Protein AF-F6IDK6-F1 (afdb_monomer_lite)

Sequence (124 aa):
MIGQKLRAGDNHESRLHAVLHEELDLDKAQEAQIDRLESEFAERRKLLDGRLRQANAQLAQAIEREHTYGPAVERAVDQSHMAMGELQKATLRHVFSMRAVLRPDQARRFDSAVAHALTTPPEE

Structure (mmCIF, N/CA/C/O backbone):
data_AF-F6IDK6-F1
#
_entry.id   AF-F6IDK6-F1
#
loop_
_atom_site.group_PDB
_atom_site.id
_atom_site.type_symbol
_atom_site.label_atom_id
_atom_site.label_alt_id
_atom_site.label_comp_id
_atom_site.label_asym_id
_atom_site.label_entity_id
_atom_site.label_seq_id
_atom_site.pdbx_PDB_ins_code
_atom_site.Cartn_x
_atom_site.Cartn_y
_atom_site.Cartn_z
_atom_site.occupancy
_atom_site.B_iso_or_equiv
_atom_site.auth_seq_id
_atom_site.auth_comp_id
_atom_site.auth_asym_id
_atom_site.auth_atom_id
_atom_site.pdbx_PDB_model_num
ATOM 1 N N . MET A 1 1 ? -16.286 9.977 8.039 1.00 37.28 1 MET A N 1
ATOM 2 C CA . MET A 1 1 ? -16.172 8.602 7.501 1.00 37.28 1 MET A CA 1
ATOM 3 C C . MET A 1 1 ? -14.705 8.272 7.238 1.00 37.28 1 MET A C 1
ATOM 5 O O . MET A 1 1 ? -14.178 8.628 6.195 1.00 37.28 1 MET A O 1
ATOM 9 N N . ILE A 1 2 ? -14.016 7.655 8.203 1.00 39.72 2 ILE A N 1
ATOM 10 C CA . ILE A 1 2 ? -12.566 7.369 8.113 1.00 39.72 2 ILE A CA 1
ATOM 11 C C . ILE A 1 2 ? -12.285 6.180 7.172 1.00 39.72 2 ILE A C 1
ATOM 13 O O . ILE A 1 2 ? -11.281 6.174 6.469 1.00 39.72 2 ILE A O 1
ATOM 17 N N . GLY A 1 3 ? -13.235 5.245 7.036 1.00 37.03 3 GLY A N 1
ATOM 18 C CA . GLY A 1 3 ? -13.131 4.114 6.105 1.00 37.03 3 GLY A CA 1
ATOM 19 C C . GLY A 1 3 ? -13.160 4.482 4.614 1.00 37.03 3 GLY A C 1
ATOM 20 O O . GLY A 1 3 ? -12.749 3.675 3.790 1.00 37.03 3 GLY A O 1
ATOM 21 N N . GLN A 1 4 ? -13.601 5.693 4.248 1.00 42.91 4 GLN A N 1
ATOM 22 C CA . GLN A 1 4 ? -13.670 6.121 2.843 1.00 42.91 4 GLN A CA 1
ATOM 23 C C . GLN A 1 4 ? -12.317 6.625 2.317 1.00 42.91 4 GLN A C 1
ATOM 25 O O . GLN A 1 4 ? -12.012 6.434 1.146 1.00 42.91 4 GLN A O 1
ATOM 30 N N . LYS A 1 5 ? -11.461 7.189 3.182 1.00 42.25 5 LYS A N 1
ATOM 31 C CA . LYS A 1 5 ? -10.132 7.682 2.777 1.00 42.25 5 LYS A CA 1
ATOM 32 C C . LYS A 1 5 ? -9.108 6.566 2.538 1.00 42.25 5 LYS A C 1
ATOM 34 O O . LYS A 1 5 ? -8.150 6.786 1.812 1.00 42.25 5 LYS A O 1
ATOM 39 N N . LEU A 1 6 ? -9.336 5.364 3.073 1.00 40.44 6 LEU A N 1
ATOM 40 C CA . LEU A 1 6 ? -8.520 4.178 2.778 1.00 40.44 6 LEU A CA 1
ATOM 41 C C . LEU A 1 6 ? -8.756 3.627 1.364 1.00 40.44 6 LEU A C 1
ATOM 43 O O . LEU A 1 6 ? -7.822 3.126 0.752 1.00 40.44 6 LEU A O 1
ATOM 47 N N . ARG A 1 7 ? -9.963 3.804 0.810 1.00 47.78 7 ARG A N 1
ATOM 48 C CA . ARG A 1 7 ? -10.292 3.421 -0.575 1.00 47.78 7 ARG A CA 1
ATOM 49 C C . ARG A 1 7 ? -9.684 4.337 -1.630 1.00 47.78 7 ARG A C 1
ATOM 51 O O . ARG A 1 7 ? -9.550 3.938 -2.778 1.00 47.78 7 ARG A O 1
ATOM 58 N N . ALA A 1 8 ? -9.277 5.548 -1.250 1.00 47.59 8 ALA A N 1
ATOM 59 C CA . ALA A 1 8 ? -8.530 6.412 -2.156 1.00 47.59 8 ALA A CA 1
ATOM 60 C C . ALA A 1 8 ? -7.191 5.769 -2.568 1.00 47.59 8 ALA A C 1
ATOM 62 O O . ALA A 1 8 ? -6.710 6.044 -3.661 1.00 47.59 8 ALA A O 1
ATOM 63 N N . GLY A 1 9 ? -6.614 4.883 -1.741 1.00 50.22 9 GLY A N 1
ATOM 64 C CA . GLY A 1 9 ? -5.425 4.103 -2.097 1.00 50.22 9 GLY A CA 1
ATOM 65 C C . GLY A 1 9 ? -5.672 3.101 -3.228 1.00 50.22 9 GLY A C 1
ATOM 66 O O . GLY A 1 9 ? -4.827 2.984 -4.111 1.00 50.22 9 GLY A O 1
ATOM 67 N N . ASP A 1 10 ? -6.849 2.467 -3.256 1.00 57.97 10 ASP A N 1
ATOM 68 C CA . ASP A 1 10 ? -7.207 1.453 -4.260 1.00 57.97 10 ASP A CA 1
ATOM 69 C C . ASP A 1 10 ? -7.257 2.048 -5.678 1.00 57.97 10 ASP A C 1
ATOM 71 O O . ASP A 1 10 ? -6.772 1.441 -6.631 1.00 57.97 10 ASP A O 1
ATOM 75 N N . ASN A 1 11 ? -7.780 3.272 -5.825 1.00 58.12 11 ASN A N 1
ATOM 76 C CA . ASN A 1 11 ? -7.860 3.943 -7.129 1.00 58.12 11 ASN A CA 1
ATOM 77 C C . ASN A 1 11 ? -6.475 4.322 -7.677 1.00 58.12 11 ASN A C 1
ATOM 79 O O . ASN A 1 11 ? -6.211 4.174 -8.870 1.00 58.12 11 ASN A O 1
ATOM 83 N N . HIS A 1 12 ? -5.571 4.784 -6.810 1.00 61.56 12 HIS A N 1
ATOM 84 C CA . HIS A 1 12 ? -4.206 5.127 -7.213 1.00 61.56 12 HIS A CA 1
ATOM 85 C C . HIS A 1 12 ? -3.375 3.879 -7.524 1.00 61.56 12 HIS A C 1
ATOM 87 O O . HIS A 1 12 ? -2.597 3.889 -8.477 1.00 61.56 12 HIS A O 1
ATOM 93 N N . GLU A 1 13 ? -3.574 2.797 -6.769 1.00 63.50 13 GLU A N 1
ATOM 94 C CA . GLU A 1 13 ? -2.958 1.497 -7.039 1.00 63.50 13 GLU A CA 1
ATOM 95 C C . GLU A 1 13 ? -3.429 0.932 -8.386 1.00 63.50 13 GLU A C 1
ATOM 97 O O . GLU A 1 13 ? -2.600 0.557 -9.211 1.00 63.50 13 GLU A O 1
ATOM 102 N N . SER A 1 14 ? -4.738 0.971 -8.661 1.00 67.00 14 SER A N 1
ATOM 103 C CA . SER A 1 14 ? -5.305 0.519 -9.937 1.00 67.00 14 SER A CA 1
ATOM 104 C C . SER A 1 14 ? -4.771 1.316 -11.129 1.00 67.00 14 SER A C 1
ATOM 106 O O . SER A 1 14 ? -4.505 0.738 -12.180 1.00 67.00 14 SER A O 1
ATOM 108 N N . ARG A 1 15 ? -4.579 2.634 -10.980 1.00 68.44 15 ARG A N 1
ATOM 109 C CA . ARG A 1 15 ? -3.986 3.472 -12.033 1.00 68.44 15 ARG A CA 1
ATOM 110 C C . ARG A 1 15 ? -2.508 3.152 -12.254 1.00 68.44 15 ARG A C 1
ATOM 112 O O . ARG A 1 15 ? -2.056 3.126 -13.394 1.00 68.44 15 ARG A O 1
ATOM 119 N N . LEU A 1 16 ? -1.754 2.908 -11.183 1.00 71.12 16 LEU A N 1
ATOM 120 C CA . LEU A 1 16 ? -0.345 2.537 -11.293 1.00 71.12 16 LEU A CA 1
ATOM 121 C C . LEU A 1 16 ? -0.166 1.157 -11.943 1.00 71.12 16 LEU A C 1
ATOM 123 O O . LEU A 1 16 ? 0.736 0.985 -12.760 1.00 71.12 16 LEU A O 1
ATOM 127 N N . HIS A 1 17 ? -1.052 0.210 -11.623 1.00 75.19 17 HIS A N 1
ATOM 128 C CA . HIS A 1 17 ? -1.119 -1.092 -12.287 1.00 75.19 17 HIS A CA 1
ATOM 129 C C . HIS A 1 17 ? -1.436 -0.964 -13.780 1.00 75.19 17 HIS A C 1
ATOM 131 O O . HIS A 1 17 ? -0.777 -1.612 -14.587 1.00 75.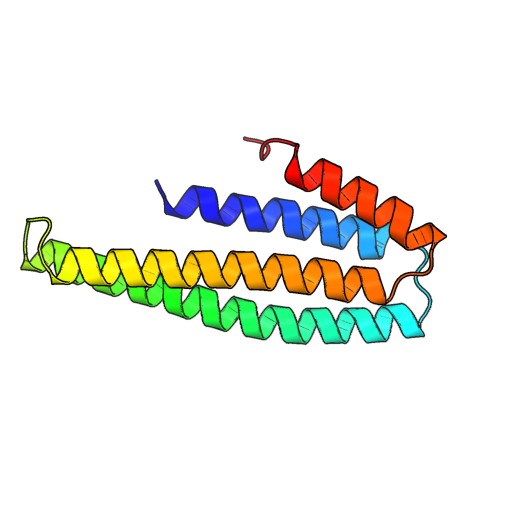19 17 HIS A O 1
ATOM 137 N N . ALA A 1 18 ? -2.386 -0.103 -14.163 1.00 74.69 18 ALA A N 1
ATOM 138 C CA . ALA A 1 18 ? -2.695 0.136 -15.574 1.00 74.69 18 ALA A CA 1
ATOM 139 C C . ALA A 1 18 ? -1.472 0.670 -16.336 1.00 74.69 18 ALA A C 1
ATOM 141 O O . ALA A 1 18 ? -1.108 0.129 -17.374 1.00 74.69 18 ALA A O 1
ATOM 142 N N . VAL A 1 19 ? -0.755 1.654 -15.778 1.00 75.81 19 VAL A N 1
ATOM 143 C CA . VAL A 1 19 ? 0.481 2.162 -16.401 1.00 75.81 19 VAL A CA 1
ATOM 144 C C . VAL A 1 19 ? 1.524 1.051 -16.562 1.00 75.81 19 VAL A C 1
ATOM 146 O O . VAL A 1 19 ? 2.158 0.960 -17.610 1.00 75.81 19 VAL A O 1
ATOM 149 N N . LEU A 1 20 ? 1.707 0.195 -15.551 1.00 75.81 20 LEU A N 1
ATOM 150 C CA . LEU A 1 20 ? 2.671 -0.909 -15.608 1.00 75.81 20 LEU A CA 1
ATOM 151 C C . LEU A 1 20 ? 2.368 -1.922 -16.714 1.00 75.81 20 LEU A C 1
ATOM 153 O O . LEU A 1 20 ? 3.297 -2.325 -17.405 1.00 75.81 20 LEU A O 1
ATOM 157 N N . HIS A 1 21 ? 1.110 -2.336 -16.860 1.00 76.75 21 HIS A N 1
ATOM 158 C CA . HIS A 1 21 ? 0.732 -3.427 -17.768 1.00 76.75 21 HIS A CA 1
ATOM 159 C C . HIS A 1 21 ? 0.318 -2.962 -19.165 1.00 76.75 21 HIS A C 1
ATOM 161 O O . HIS A 1 21 ? 0.454 -3.720 -20.121 1.00 76.75 21 HIS A O 1
ATOM 167 N N . GLU A 1 22 ? -0.185 -1.735 -19.304 1.00 77.75 22 GLU A N 1
ATOM 168 C CA . GLU A 1 22 ? -0.746 -1.236 -20.567 1.00 77.75 22 GLU A CA 1
ATOM 169 C C . GLU A 1 22 ? 0.175 -0.232 -21.274 1.00 77.75 22 GLU A C 1
ATOM 171 O O . GLU A 1 22 ? 0.179 -0.160 -22.504 1.00 77.75 22 GLU A O 1
ATOM 176 N N . GLU A 1 23 ? 0.971 0.543 -20.527 1.00 80.12 23 GLU A N 1
ATOM 177 C CA . GLU A 1 23 ? 1.790 1.628 -21.094 1.00 80.12 23 GLU A CA 1
ATOM 178 C C . GLU A 1 23 ? 3.290 1.304 -21.169 1.00 80.12 23 GLU A C 1
ATOM 180 O O . GLU A 1 23 ? 4.049 1.984 -21.881 1.00 80.12 23 GLU A O 1
ATOM 185 N N . LEU A 1 24 ? 3.742 0.280 -20.439 1.00 85.88 24 LEU A N 1
ATOM 186 C CA . LEU A 1 24 ? 5.117 -0.204 -20.495 1.00 85.88 24 LEU A CA 1
ATOM 187 C C . LEU A 1 24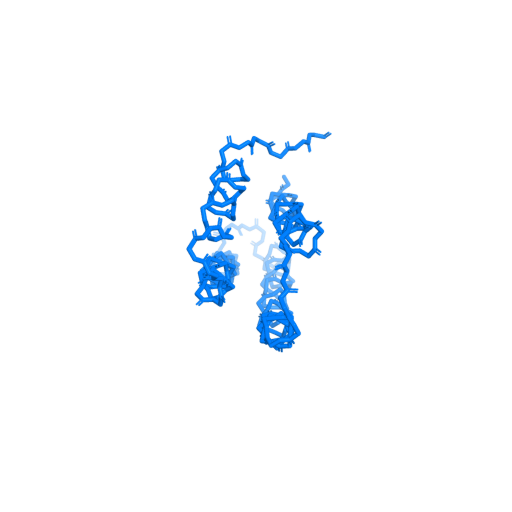 ? 5.196 -1.467 -21.353 1.00 85.88 24 LEU A C 1
ATOM 189 O O . LEU A 1 24 ? 4.524 -2.457 -21.102 1.00 85.88 24 LEU A O 1
ATOM 193 N N . ASP A 1 25 ? 6.081 -1.440 -22.347 1.00 89.00 25 ASP A N 1
ATOM 194 C CA . ASP A 1 25 ? 6.421 -2.601 -23.176 1.00 89.00 25 ASP A CA 1
ATOM 195 C C . ASP A 1 25 ? 7.316 -3.561 -22.371 1.00 89.00 25 ASP A C 1
ATOM 197 O O . ASP A 1 25 ? 8.555 -3.520 -22.451 1.00 89.00 25 ASP A O 1
ATOM 201 N N . LEU A 1 26 ? 6.684 -4.308 -21.461 1.00 93.44 26 LEU A N 1
ATOM 202 C CA . LEU A 1 26 ? 7.321 -5.301 -20.605 1.00 93.44 26 LEU A CA 1
ATOM 203 C C . LEU A 1 26 ? 7.661 -6.550 -21.420 1.00 93.44 26 LEU A C 1
ATOM 205 O O . LEU A 1 26 ? 6.852 -7.054 -22.194 1.00 93.44 26 LEU A O 1
ATOM 209 N N . ASP A 1 27 ? 8.867 -7.079 -21.227 1.00 95.12 27 ASP A N 1
ATOM 210 C CA . ASP A 1 27 ? 9.199 -8.390 -21.782 1.00 95.12 27 ASP A CA 1
ATOM 211 C C . ASP A 1 27 ? 8.653 -9.527 -20.898 1.00 95.12 27 ASP A C 1
ATOM 213 O O . ASP A 1 27 ? 8.259 -9.330 -19.747 1.00 95.12 27 ASP A O 1
ATOM 217 N N . LYS A 1 28 ? 8.670 -10.760 -21.418 1.00 95.56 28 LYS A N 1
ATOM 218 C CA . LYS A 1 28 ? 8.136 -11.935 -20.706 1.00 95.56 28 LYS A CA 1
ATOM 219 C C . LYS A 1 28 ? 8.831 -12.245 -19.385 1.00 95.56 28 LYS A C 1
ATOM 221 O O . LYS A 1 28 ? 8.214 -12.847 -18.509 1.00 95.56 28 LYS A O 1
ATOM 226 N N . ALA A 1 29 ? 10.095 -11.863 -19.225 1.00 96.31 29 ALA A N 1
ATOM 227 C CA . ALA A 1 29 ? 10.787 -12.044 -17.958 1.00 96.31 29 ALA A CA 1
ATOM 228 C C . ALA A 1 29 ? 10.341 -10.991 -16.935 1.00 96.31 29 ALA A C 1
ATOM 230 O O . ALA A 1 29 ? 10.167 -11.328 -15.764 1.00 96.31 29 ALA A O 1
ATOM 231 N N . GLN A 1 30 ? 10.123 -9.749 -17.373 1.00 96.38 30 GLN A N 1
ATOM 232 C CA . GLN A 1 30 ? 9.588 -8.676 -16.537 1.00 96.38 30 GLN A CA 1
ATOM 233 C C . GLN A 1 30 ? 8.151 -8.962 -16.096 1.00 96.38 30 GLN A C 1
ATOM 235 O O . GLN A 1 30 ? 7.885 -8.884 -14.899 1.00 96.38 30 GLN A O 1
ATOM 240 N N . GLU A 1 31 ? 7.267 -9.363 -17.019 1.00 94.12 31 GLU A N 1
ATOM 241 C CA . GLU A 1 31 ? 5.885 -9.776 -16.713 1.00 94.12 31 GLU A CA 1
ATOM 242 C C . GLU A 1 31 ? 5.871 -10.845 -15.608 1.00 94.12 31 GLU A C 1
ATOM 244 O O . GLU A 1 31 ? 5.304 -10.639 -14.540 1.00 94.12 31 GLU A O 1
ATOM 249 N N . ALA A 1 32 ? 6.613 -11.942 -15.794 1.00 95.69 32 ALA A N 1
ATOM 250 C CA . ALA A 1 32 ? 6.638 -13.040 -14.827 1.00 95.69 32 ALA A CA 1
ATOM 251 C C . ALA A 1 32 ? 7.205 -12.644 -13.447 1.00 95.69 32 ALA A C 1
ATOM 253 O O . ALA A 1 32 ? 6.850 -13.243 -12.427 1.00 95.69 32 ALA A O 1
ATOM 254 N N . GLN A 1 33 ? 8.125 -11.674 -13.394 1.00 96.75 33 GLN A N 1
ATOM 255 C CA . GLN A 1 33 ? 8.628 -11.139 -12.127 1.00 96.75 33 GLN A CA 1
ATOM 256 C C . GLN A 1 33 ? 7.591 -10.244 -11.449 1.00 96.75 33 GLN A C 1
ATOM 258 O O . GLN A 1 33 ? 7.394 -10.370 -10.240 1.00 96.75 33 GLN A O 1
ATOM 263 N N . ILE A 1 34 ? 6.923 -9.378 -12.212 1.00 93.62 34 ILE A N 1
ATOM 264 C CA . ILE A 1 34 ? 5.877 -8.486 -11.709 1.00 93.62 34 ILE A CA 1
ATOM 265 C C . ILE A 1 34 ? 4.691 -9.303 -11.187 1.00 93.62 34 ILE A C 1
ATOM 267 O O . ILE A 1 34 ? 4.313 -9.104 -10.038 1.00 93.62 34 ILE A O 1
ATOM 271 N N . ASP A 1 35 ? 4.211 -10.312 -11.915 1.00 93.19 35 ASP A N 1
ATOM 272 C CA . ASP A 1 35 ? 3.104 -11.183 -11.481 1.00 93.19 35 ASP A CA 1
ATOM 273 C C . ASP A 1 35 ? 3.372 -11.856 -10.122 1.00 93.19 35 ASP A C 1
ATOM 275 O O . ASP A 1 35 ? 2.484 -12.012 -9.273 1.00 93.19 35 ASP A O 1
ATOM 279 N N . ARG A 1 36 ? 4.630 -12.251 -9.882 1.00 96.31 36 ARG A N 1
ATOM 280 C CA . ARG A 1 36 ? 5.045 -12.805 -8.587 1.00 96.31 36 ARG A CA 1
ATOM 281 C C . ARG A 1 36 ? 4.982 -11.745 -7.490 1.00 96.31 36 ARG A C 1
ATOM 283 O O . ARG A 1 36 ? 4.435 -12.019 -6.424 1.00 96.31 36 ARG A O 1
ATOM 290 N N . LEU A 1 37 ? 5.518 -10.552 -7.750 1.00 94.94 37 LEU A N 1
ATOM 291 C CA . LEU A 1 37 ? 5.478 -9.433 -6.805 1.00 94.94 37 LEU A CA 1
ATOM 292 C C . LEU A 1 37 ? 4.037 -9.026 -6.469 1.00 94.94 37 LEU A C 1
ATOM 294 O O . LEU A 1 37 ? 3.745 -8.720 -5.313 1.00 94.94 37 LEU A O 1
ATOM 298 N N . GLU A 1 38 ? 3.140 -9.041 -7.453 1.00 90.88 38 GLU A N 1
ATOM 299 C CA . GLU A 1 38 ? 1.715 -8.761 -7.266 1.00 90.88 38 GLU A CA 1
ATOM 300 C C . GLU A 1 38 ? 1.036 -9.817 -6.398 1.00 90.88 38 GLU A C 1
ATOM 302 O O . GLU A 1 38 ? 0.299 -9.475 -5.473 1.00 90.88 38 GLU A O 1
ATOM 307 N N . SER A 1 39 ? 1.323 -11.098 -6.638 1.00 93.94 39 SER A N 1
ATOM 308 C CA . SER A 1 39 ? 0.781 -12.199 -5.835 1.00 93.94 39 SER A CA 1
ATOM 309 C C . SER A 1 39 ? 1.206 -12.083 -4.366 1.00 93.94 39 SER A C 1
ATOM 311 O O . SER A 1 39 ? 0.370 -12.145 -3.461 1.00 93.94 39 SER A O 1
ATOM 313 N N . GLU A 1 40 ? 2.494 -11.830 -4.118 1.00 94.75 40 GLU A N 1
ATOM 314 C CA . GLU A 1 40 ? 3.037 -11.619 -2.770 1.00 94.75 40 GLU A CA 1
ATOM 315 C C . GLU A 1 40 ? 2.425 -10.381 -2.091 1.00 94.75 40 GLU A C 1
ATOM 317 O O . GLU A 1 40 ? 2.069 -10.405 -0.904 1.00 94.75 40 GLU A O 1
ATOM 322 N N . PHE A 1 41 ? 2.261 -9.286 -2.838 1.00 92.94 41 PHE A N 1
ATOM 323 C CA . PHE A 1 41 ? 1.639 -8.074 -2.319 1.00 92.94 41 PHE A CA 1
ATOM 324 C C . PHE A 1 41 ? 0.155 -8.278 -2.003 1.00 92.94 41 PHE A C 1
ATOM 326 O O . PHE A 1 41 ? -0.302 -7.846 -0.942 1.00 92.94 41 PHE A O 1
ATOM 333 N N . ALA A 1 42 ? -0.588 -8.991 -2.851 1.00 90.69 42 ALA A N 1
ATOM 334 C CA . ALA A 1 42 ? -2.000 -9.288 -2.645 1.00 90.69 42 ALA A CA 1
ATOM 335 C C . ALA A 1 42 ? -2.235 -10.082 -1.350 1.00 90.69 42 ALA A C 1
ATOM 337 O O . ALA A 1 42 ? -3.147 -9.761 -0.579 1.00 90.69 42 ALA A O 1
ATOM 338 N N . GLU A 1 43 ? -1.385 -11.070 -1.057 1.00 95.00 43 GLU A N 1
ATOM 339 C CA . GLU A 1 43 ? -1.423 -11.806 0.210 1.00 95.00 43 GLU A CA 1
ATOM 340 C C . GLU A 1 43 ? -1.145 -10.891 1.408 1.00 95.00 43 GLU A C 1
ATOM 342 O O . GLU A 1 43 ? -1.878 -10.909 2.407 1.00 95.00 43 GLU A O 1
ATOM 347 N N . ARG A 1 44 ? -0.115 -10.040 1.305 1.00 94.12 44 ARG A N 1
ATOM 348 C CA . ARG A 1 44 ? 0.238 -9.102 2.375 1.00 94.12 44 ARG A CA 1
ATOM 349 C C . ARG A 1 44 ? -0.868 -8.079 2.627 1.00 94.12 44 ARG A C 1
ATOM 351 O O . ARG A 1 44 ? -1.190 -7.825 3.791 1.00 94.12 44 ARG A O 1
ATOM 358 N N . ARG A 1 45 ? -1.461 -7.523 1.570 1.00 90.50 45 ARG A N 1
ATOM 359 C CA . ARG A 1 45 ? -2.594 -6.594 1.642 1.00 90.50 45 ARG A CA 1
ATOM 360 C C . ARG A 1 45 ? -3.786 -7.257 2.318 1.00 90.50 45 ARG A C 1
ATOM 362 O O . ARG A 1 45 ? -4.284 -6.734 3.310 1.00 90.50 45 ARG A O 1
ATOM 369 N N . LYS A 1 46 ? -4.162 -8.465 1.883 1.00 92.25 46 LYS A N 1
ATOM 370 C CA . LYS A 1 46 ? -5.269 -9.234 2.476 1.00 92.25 46 LYS A CA 1
ATOM 371 C C . LYS A 1 46 ? -5.096 -9.435 3.984 1.00 92.25 46 LYS A C 1
ATOM 373 O O . LYS A 1 46 ? -6.062 -9.302 4.737 1.00 92.25 46 LYS A O 1
ATOM 378 N N . LEU A 1 47 ? -3.877 -9.734 4.437 1.00 95.38 47 LEU A N 1
ATOM 379 C CA . LEU A 1 47 ? -3.571 -9.869 5.862 1.00 95.38 47 LEU A CA 1
ATOM 380 C C . LEU A 1 47 ? -3.768 -8.549 6.626 1.00 95.38 47 LEU A C 1
ATOM 382 O O . LEU A 1 47 ? -4.359 -8.548 7.707 1.00 95.38 47 LEU A O 1
ATOM 386 N N . LEU A 1 48 ? -3.260 -7.437 6.093 1.00 92.44 48 LEU A N 1
ATOM 387 C CA . LEU A 1 48 ? -3.336 -6.121 6.736 1.00 92.44 48 LEU A CA 1
ATOM 388 C C . LEU A 1 48 ? -4.770 -5.577 6.758 1.00 92.44 48 LEU A C 1
ATOM 390 O O . LEU A 1 48 ? -5.220 -5.103 7.801 1.00 92.44 48 LEU A O 1
ATOM 394 N N . ASP A 1 49 ? -5.523 -5.760 5.677 1.00 90.75 49 ASP A N 1
ATOM 395 C CA . ASP A 1 49 ? -6.951 -5.441 5.623 1.00 90.75 49 ASP A CA 1
ATOM 396 C C . ASP A 1 49 ? -7.752 -6.259 6.634 1.00 90.75 49 ASP A C 1
ATOM 398 O O . ASP A 1 49 ? -8.668 -5.743 7.277 1.00 90.75 49 ASP A O 1
ATOM 402 N N . GLY A 1 50 ? -7.403 -7.537 6.811 1.00 94.44 50 GLY A N 1
ATOM 403 C CA . GLY A 1 50 ? -7.992 -8.385 7.844 1.00 94.44 50 GLY A CA 1
ATOM 404 C C . GLY A 1 50 ? -7.791 -7.805 9.246 1.00 94.44 50 GLY A C 1
ATOM 405 O O . GLY A 1 50 ? -8.745 -7.727 10.021 1.00 94.44 50 GLY A O 1
ATOM 406 N N . ARG A 1 51 ? -6.578 -7.323 9.551 1.00 94.62 51 ARG A N 1
ATOM 407 C CA . ARG A 1 51 ? -6.266 -6.664 10.834 1.00 94.62 51 ARG A CA 1
ATOM 408 C C . ARG A 1 51 ? -7.050 -5.372 11.019 1.00 94.62 51 ARG A C 1
ATOM 410 O O . ARG A 1 51 ? -7.575 -5.139 12.102 1.00 94.62 51 ARG A O 1
ATOM 417 N N . LEU A 1 52 ? -7.179 -4.566 9.969 1.00 91.38 52 LEU A N 1
ATOM 418 C CA . LEU A 1 52 ? -7.969 -3.339 10.011 1.00 91.38 52 LEU A CA 1
ATOM 419 C C . LEU A 1 52 ? -9.453 -3.631 10.285 1.00 91.38 52 LEU A C 1
ATOM 421 O O . LEU A 1 52 ? -10.065 -3.004 11.149 1.00 91.38 52 LEU A O 1
ATOM 425 N N . ARG A 1 53 ? -10.0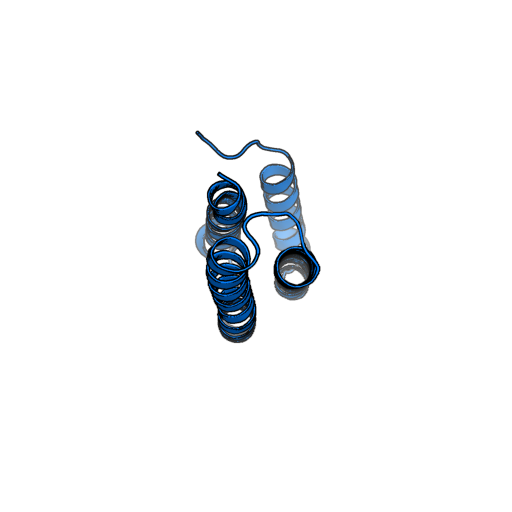34 -4.625 9.600 1.00 93.50 53 ARG A N 1
ATOM 426 C CA . ARG A 1 53 ? -11.421 -5.063 9.844 1.00 93.50 53 ARG A CA 1
ATOM 427 C C . ARG A 1 53 ? -11.607 -5.569 11.272 1.00 93.50 53 ARG A C 1
ATOM 429 O O . ARG A 1 53 ? -12.600 -5.230 11.910 1.00 93.50 53 ARG A O 1
ATOM 436 N N . GLN A 1 54 ? -10.649 -6.341 11.781 1.00 96.38 54 GLN A N 1
ATOM 437 C CA . GLN A 1 54 ? -10.668 -6.829 13.156 1.00 96.38 54 GLN A CA 1
ATOM 438 C C . GLN A 1 54 ? -10.600 -5.679 14.171 1.00 96.38 54 GLN A C 1
ATOM 440 O O . GLN A 1 54 ? -11.394 -5.662 15.110 1.00 96.38 54 GLN A O 1
ATOM 445 N N . ALA A 1 55 ? -9.708 -4.705 13.972 1.00 94.25 55 ALA A N 1
ATOM 446 C CA . ALA A 1 55 ? -9.599 -3.527 14.830 1.00 94.25 55 ALA A CA 1
ATOM 447 C C . ALA A 1 55 ? -10.904 -2.712 14.839 1.00 94.25 55 ALA A C 1
ATOM 449 O O . ALA A 1 55 ? -11.378 -2.317 15.901 1.00 94.25 55 ALA A O 1
ATOM 450 N N . ASN A 1 56 ? -11.553 -2.548 13.682 1.00 92.44 56 ASN A N 1
ATOM 451 C CA . ASN A 1 56 ? -12.853 -1.877 13.591 1.00 92.44 56 ASN A CA 1
ATOM 452 C C . ASN A 1 56 ? -13.965 -2.642 14.329 1.00 92.44 56 ASN A C 1
ATOM 454 O O . ASN A 1 56 ? -14.794 -2.026 14.997 1.00 92.44 56 ASN A O 1
ATOM 458 N N . ALA A 1 57 ? -13.974 -3.977 14.257 1.00 96.19 57 ALA A N 1
ATOM 459 C CA . ALA A 1 57 ? -14.920 -4.795 15.017 1.00 96.19 57 ALA A CA 1
ATOM 460 C C . ALA A 1 57 ? -14.696 -4.670 16.536 1.00 96.19 57 ALA A C 1
ATOM 462 O O . ALA A 1 57 ? -15.655 -4.556 17.297 1.00 96.19 57 ALA A O 1
ATOM 463 N N . GLN A 1 58 ? -13.437 -4.637 16.983 1.00 96.25 58 GLN A N 1
ATOM 464 C CA . GLN A 1 58 ? -13.096 -4.397 18.389 1.00 96.25 58 GLN A CA 1
ATOM 465 C C . GLN A 1 58 ? -13.500 -2.994 18.847 1.00 96.25 58 GLN A C 1
ATOM 467 O O . GLN A 1 58 ? -14.015 -2.848 19.953 1.00 96.25 58 GLN A O 1
ATOM 472 N N . LEU A 1 59 ? -13.302 -1.983 17.997 1.00 95.75 59 LEU A N 1
ATOM 473 C CA . LEU A 1 59 ? -13.706 -0.607 18.265 1.00 95.75 59 LEU A CA 1
ATOM 474 C C . LEU A 1 59 ? -15.222 -0.509 18.464 1.00 95.75 59 LEU A C 1
ATOM 476 O O . LEU A 1 59 ? -15.660 0.078 19.449 1.00 95.75 59 LEU A O 1
ATOM 480 N N . ALA A 1 60 ? -16.017 -1.134 17.591 1.00 95.88 60 ALA A N 1
ATOM 481 C CA . ALA A 1 60 ? -17.472 -1.175 17.740 1.00 95.88 60 ALA A CA 1
ATOM 482 C C . ALA A 1 60 ? -17.889 -1.781 1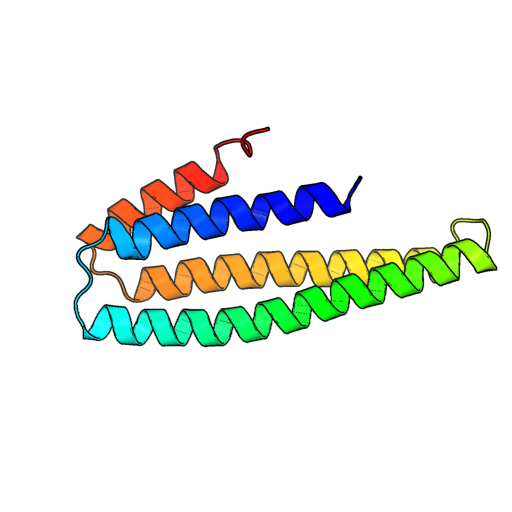9.094 1.00 95.88 60 ALA A C 1
ATOM 484 O O . ALA A 1 60 ? -18.622 -1.154 19.854 1.00 95.88 60 ALA A O 1
ATOM 485 N N . GLN A 1 61 ? -17.326 -2.940 19.455 1.00 97.25 61 GLN A N 1
ATOM 486 C CA . GLN A 1 61 ? -17.590 -3.582 20.750 1.00 97.25 61 GLN A CA 1
ATOM 487 C C . GLN A 1 61 ? -17.108 -2.754 21.951 1.00 97.25 61 GLN A C 1
ATOM 489 O O . GLN A 1 61 ? -17.631 -2.895 23.055 1.00 97.25 61 GLN A O 1
ATOM 494 N N . ALA A 1 62 ? -16.040 -1.969 21.801 1.00 96.62 62 ALA A N 1
ATOM 495 C CA . ALA A 1 62 ? -15.532 -1.106 22.863 1.00 96.62 62 ALA A CA 1
ATOM 496 C C . ALA A 1 62 ? -16.463 0.090 23.092 1.00 96.62 62 ALA A C 1
ATOM 498 O O . ALA A 1 62 ? -16.821 0.365 24.232 1.00 96.62 62 ALA A O 1
ATOM 499 N N . ILE A 1 63 ? -16.928 0.727 22.014 1.00 94.06 63 ILE A N 1
ATOM 500 C CA . ILE A 1 63 ? -17.889 1.836 22.070 1.00 94.06 63 ILE A CA 1
ATOM 501 C C . ILE A 1 63 ? -19.197 1.393 22.736 1.00 94.06 63 ILE A C 1
ATOM 503 O O . ILE A 1 63 ? -19.720 2.107 23.591 1.00 94.06 63 ILE A O 1
ATOM 507 N N . GLU A 1 64 ? -19.700 0.205 22.388 1.00 96.06 64 GLU A N 1
ATOM 508 C CA . GLU A 1 64 ? -20.912 -0.366 22.990 1.00 96.06 64 GLU A CA 1
ATOM 509 C C . GLU A 1 64 ? -20.767 -0.670 24.486 1.00 96.06 64 GLU A C 1
ATOM 511 O O . GLU A 1 64 ? -21.761 -0.645 25.201 1.00 96.06 64 GLU A O 1
ATOM 516 N N . ARG A 1 65 ? -19.556 -0.976 24.967 1.00 95.62 65 ARG A N 1
ATOM 517 C CA . ARG A 1 65 ? -19.314 -1.338 26.374 1.00 95.62 65 ARG A CA 1
ATOM 518 C C . ARG A 1 65 ? -18.956 -0.148 27.251 1.00 95.62 65 ARG A C 1
ATOM 520 O O . ARG A 1 65 ? -19.383 -0.089 28.398 1.00 95.62 65 ARG A O 1
ATOM 527 N N . GLU A 1 66 ? -18.113 0.746 26.747 1.00 95.00 66 GLU A N 1
ATOM 528 C CA . GLU A 1 66 ? -17.537 1.833 27.541 1.00 95.00 66 GLU A CA 1
ATOM 529 C C . GLU A 1 66 ? -18.387 3.106 27.470 1.00 95.00 66 GLU A C 1
ATOM 531 O O . GLU A 1 66 ? -18.370 3.889 28.416 1.00 95.00 66 GLU A O 1
ATOM 536 N N . HIS A 1 67 ? -19.121 3.333 26.369 1.00 92.12 67 HIS A N 1
ATOM 537 C CA . HIS A 1 67 ? -19.893 4.561 26.099 1.00 92.12 67 HIS A CA 1
ATOM 538 C C . HIS A 1 67 ? -19.107 5.877 26.280 1.00 92.12 67 HIS A C 1
ATOM 540 O O . HIS A 1 67 ? -19.677 6.965 26.338 1.00 92.12 67 HIS A O 1
ATOM 546 N N . THR A 1 68 ? -17.784 5.778 26.346 1.00 92.94 68 THR A N 1
ATOM 547 C CA . THR A 1 68 ? -16.822 6.862 26.486 1.00 92.94 68 THR A CA 1
ATOM 548 C C . THR A 1 68 ? -15.560 6.482 25.721 1.00 92.94 68 THR A C 1
ATOM 550 O O . THR A 1 68 ? -15.394 5.334 25.302 1.00 92.94 68 THR A O 1
ATOM 553 N N . TYR A 1 69 ? -14.655 7.437 25.541 1.00 94.19 69 TYR A N 1
ATOM 554 C CA . TYR A 1 69 ? -13.316 7.152 25.041 1.00 94.19 69 TYR A CA 1
ATOM 555 C C . TYR A 1 69 ? -12.479 6.534 26.169 1.00 94.19 69 TYR A C 1
ATOM 557 O O . TYR A 1 69 ? -11.774 7.233 26.894 1.00 94.19 69 TYR A O 1
ATOM 565 N N . GLY A 1 70 ? -12.644 5.230 26.380 1.00 96.06 70 GLY A N 1
ATOM 566 C CA . GLY A 1 70 ? -11.935 4.473 27.401 1.00 96.06 70 GLY A CA 1
ATOM 567 C C . GLY A 1 70 ? -10.762 3.657 26.846 1.00 96.06 70 GLY A C 1
ATOM 568 O O . GLY A 1 70 ? -10.458 3.697 25.648 1.00 96.06 70 GLY A O 1
ATOM 569 N N . PRO A 1 71 ? -10.089 2.881 27.715 1.00 96.81 71 PRO A N 1
ATOM 570 C CA . PRO A 1 71 ? -8.898 2.124 27.341 1.00 96.81 71 PRO A CA 1
ATOM 571 C C . PRO A 1 71 ? -9.132 1.059 26.259 1.00 96.81 71 PRO A C 1
ATOM 573 O O . PRO A 1 71 ? -8.183 0.648 25.588 1.00 96.81 71 PRO A O 1
ATOM 576 N N . ALA A 1 72 ? -10.350 0.529 26.083 1.00 95.94 72 ALA A N 1
ATOM 577 C CA . ALA A 1 72 ? -10.623 -0.396 24.981 1.00 95.94 72 ALA A CA 1
ATOM 578 C C . ALA A 1 72 ? -10.815 0.337 23.651 1.00 95.94 72 ALA A C 1
ATOM 580 O O . ALA A 1 72 ? -10.335 -0.160 22.629 1.00 95.94 72 ALA A O 1
ATOM 581 N N . VAL A 1 73 ? -11.462 1.507 23.664 1.00 96.81 73 VAL A N 1
ATOM 582 C CA . VAL A 1 73 ? -11.594 2.360 22.474 1.00 96.81 73 VAL A CA 1
ATOM 583 C C . VAL A 1 73 ? -10.216 2.812 21.988 1.00 96.81 73 VAL A C 1
ATOM 585 O O . VAL A 1 73 ? -9.895 2.601 20.818 1.00 96.81 73 VAL A O 1
ATOM 588 N N . GLU A 1 74 ? -9.371 3.334 22.882 1.00 97.31 74 GLU A N 1
ATOM 589 C CA . GLU A 1 74 ? -8.012 3.792 22.555 1.00 97.31 74 GLU A CA 1
ATOM 590 C C . GLU A 1 74 ? -7.169 2.675 21.918 1.00 97.31 74 GLU A C 1
ATOM 592 O O . GLU A 1 74 ? -6.658 2.825 20.808 1.00 97.31 74 GLU A O 1
ATOM 597 N N . ARG A 1 75 ? -7.131 1.486 22.537 1.00 96.94 75 ARG A N 1
ATOM 598 C CA . ARG A 1 75 ? -6.385 0.336 21.995 1.00 96.94 75 ARG A CA 1
ATOM 599 C C . ARG A 1 75 ? -6.878 -0.128 20.627 1.00 96.94 75 ARG A C 1
ATOM 601 O O . ARG A 1 75 ? -6.082 -0.637 19.836 1.00 96.94 75 ARG A O 1
ATOM 608 N N . ALA A 1 76 ? -8.180 -0.058 20.357 1.00 95.06 76 ALA A N 1
ATOM 609 C CA . ALA A 1 76 ? -8.724 -0.459 19.061 1.00 95.06 76 ALA A CA 1
ATOM 610 C C . ALA A 1 76 ? -8.376 0.565 17.968 1.00 95.06 76 ALA A C 1
ATOM 612 O O . ALA A 1 76 ? -8.037 0.181 16.846 1.00 95.06 76 ALA A O 1
ATOM 613 N N . VAL A 1 77 ? -8.388 1.857 18.312 1.00 94.81 77 VAL A N 1
ATOM 614 C CA . VAL A 1 77 ? -7.932 2.944 17.434 1.00 94.81 77 VAL A CA 1
ATOM 615 C C . VAL A 1 77 ? -6.445 2.795 17.111 1.00 94.81 77 VAL A C 1
ATOM 617 O O . VAL A 1 77 ? -6.081 2.823 15.936 1.00 94.81 77 VAL A O 1
ATOM 620 N N . ASP A 1 78 ? -5.594 2.537 18.102 1.00 96.56 78 ASP A N 1
ATOM 621 C CA . ASP A 1 78 ? -4.155 2.347 17.882 1.00 96.56 78 ASP A CA 1
ATOM 622 C C . ASP A 1 78 ? -3.854 1.147 16.981 1.00 96.56 78 ASP A C 1
ATOM 624 O O . ASP A 1 78 ? -3.037 1.234 16.062 1.00 96.56 78 ASP A O 1
ATOM 628 N N . GLN A 1 79 ? -4.554 0.026 17.181 1.00 94.38 79 GLN A N 1
ATOM 629 C CA . GLN A 1 79 ? -4.437 -1.139 16.297 1.00 94.38 79 GLN A CA 1
ATOM 630 C C . GLN A 1 79 ? -4.845 -0.808 14.858 1.00 94.38 79 GLN A C 1
ATOM 632 O O . GLN A 1 79 ? -4.187 -1.255 13.914 1.00 94.38 79 GLN A O 1
ATOM 637 N N . SER A 1 80 ? -5.899 -0.007 14.689 1.00 90.12 80 SER A N 1
ATOM 638 C CA . SER A 1 80 ? -6.333 0.483 13.381 1.00 90.12 80 SER A CA 1
ATOM 639 C C . SER A 1 80 ? -5.252 1.359 12.738 1.00 90.12 80 SER A C 1
ATOM 641 O O . SER A 1 80 ? -4.843 1.091 11.607 1.00 90.12 80 SER A O 1
ATOM 643 N N . HIS A 1 81 ? -4.694 2.332 13.470 1.00 92.81 81 HIS A N 1
ATOM 644 C CA . HIS A 1 81 ? -3.594 3.179 12.995 1.00 92.81 81 HIS A CA 1
ATOM 645 C C . HIS A 1 81 ? -2.356 2.372 12.593 1.00 92.81 81 HIS A C 1
ATOM 647 O O . HIS A 1 81 ? -1.783 2.612 11.529 1.00 92.81 81 HIS A O 1
ATOM 653 N N . MET A 1 82 ? -1.972 1.377 13.391 1.00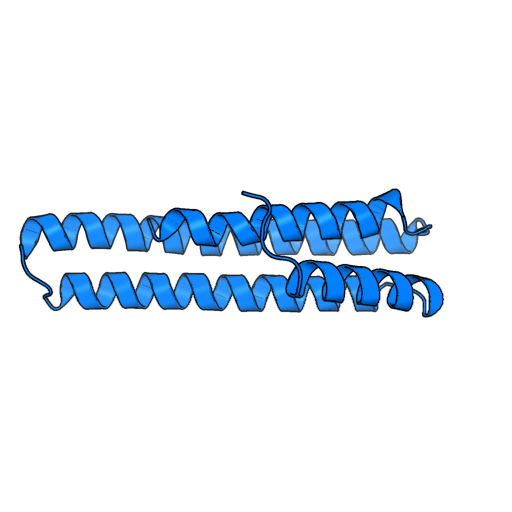 94.12 82 MET A N 1
ATOM 654 C CA . MET A 1 82 ? -0.844 0.501 13.079 1.00 94.12 82 MET A CA 1
ATOM 655 C C . MET A 1 82 ? -1.094 -0.318 11.810 1.00 94.12 82 MET A C 1
ATOM 657 O O . MET A 1 82 ? -0.219 -0.388 10.948 1.00 94.12 82 MET A O 1
ATOM 661 N N . ALA A 1 83 ? -2.284 -0.908 11.653 1.00 90.44 83 ALA A N 1
ATOM 662 C CA . ALA A 1 83 ? -2.634 -1.659 10.448 1.00 90.44 83 ALA A CA 1
ATOM 663 C C . ALA A 1 83 ? -2.615 -0.769 9.194 1.00 90.44 83 ALA A C 1
ATOM 665 O O . ALA A 1 83 ? -2.043 -1.164 8.178 1.00 90.44 83 ALA A O 1
ATOM 666 N N . MET A 1 84 ? -3.168 0.445 9.285 1.00 87.12 84 MET A N 1
ATOM 667 C CA . MET A 1 84 ? -3.143 1.422 8.193 1.00 87.12 84 MET A CA 1
ATOM 668 C C . MET A 1 84 ? -1.715 1.846 7.829 1.00 87.12 84 MET A C 1
ATOM 670 O O . MET A 1 84 ? -1.357 1.849 6.652 1.00 87.12 84 MET A O 1
ATOM 674 N N . GLY A 1 85 ? -0.872 2.154 8.819 1.00 89.19 85 GLY A N 1
ATOM 675 C CA . GLY A 1 85 ? 0.522 2.532 8.579 1.00 89.19 85 GLY A CA 1
ATOM 676 C C . GLY A 1 85 ? 1.337 1.402 7.945 1.00 89.19 85 GLY A C 1
ATOM 677 O O . GLY A 1 85 ? 2.134 1.633 7.037 1.00 89.19 85 GLY A O 1
ATOM 678 N N . GLU A 1 86 ? 1.115 0.159 8.373 1.00 93.25 86 GLU A N 1
ATOM 679 C CA . GLU A 1 86 ? 1.757 -1.009 7.767 1.00 93.25 86 GLU A CA 1
ATOM 680 C C . GLU A 1 86 ? 1.279 -1.275 6.336 1.00 93.25 86 GLU A C 1
ATOM 682 O O . GLU A 1 86 ? 2.091 -1.687 5.503 1.00 93.25 86 GLU A O 1
ATOM 687 N N . LEU A 1 87 ? 0.003 -1.007 6.031 1.00 88.38 87 LEU A N 1
ATOM 688 C CA . LEU A 1 87 ? -0.525 -1.079 4.668 1.00 88.38 87 LEU A CA 1
ATOM 689 C C . LEU A 1 87 ? 0.156 -0.043 3.774 1.00 88.38 87 LEU A C 1
ATOM 691 O O . LEU A 1 87 ? 0.721 -0.414 2.751 1.00 88.38 87 LEU A O 1
ATOM 695 N N . GLN A 1 88 ? 0.232 1.216 4.214 1.00 85.81 88 GLN A N 1
ATOM 696 C CA . GLN A 1 88 ? 0.906 2.279 3.464 1.00 85.81 88 GLN A CA 1
ATOM 697 C C . GLN A 1 88 ? 2.377 1.938 3.166 1.00 85.81 88 GLN A C 1
ATOM 699 O O . GLN A 1 88 ? 2.843 2.076 2.034 1.00 85.81 88 GLN A O 1
ATOM 704 N N . LYS A 1 89 ? 3.116 1.434 4.164 1.00 89.69 89 LYS A N 1
ATOM 705 C CA . LYS A 1 89 ? 4.504 0.979 3.972 1.00 89.69 89 LYS A CA 1
ATOM 706 C C . LYS A 1 89 ? 4.602 -0.219 3.029 1.00 89.69 89 LYS A C 1
ATOM 708 O O . LYS A 1 89 ? 5.591 -0.346 2.311 1.00 89.69 89 LYS A O 1
ATOM 713 N N . ALA A 1 90 ? 3.650 -1.151 3.077 1.00 89.50 90 ALA A N 1
ATOM 714 C CA . ALA A 1 90 ? 3.626 -2.298 2.174 1.00 89.50 90 ALA A CA 1
ATOM 715 C C . ALA A 1 90 ? 3.409 -1.850 0.724 1.00 89.50 90 ALA A C 1
ATOM 717 O O . ALA A 1 90 ? 4.180 -2.267 -0.135 1.00 89.50 90 ALA A O 1
ATOM 718 N N . THR A 1 91 ? 2.456 -0.949 0.479 1.00 86.12 91 THR A N 1
ATOM 719 C CA . THR A 1 91 ? 2.195 -0.385 -0.851 1.00 86.12 91 THR A CA 1
ATOM 720 C C . THR A 1 91 ? 3.430 0.322 -1.402 1.00 86.12 91 THR A C 1
ATOM 722 O O . THR A 1 91 ? 3.867 0.008 -2.503 1.00 86.12 91 THR A O 1
ATOM 725 N N . LEU A 1 92 ? 4.074 1.205 -0.627 1.00 87.69 92 LEU A N 1
ATOM 726 C CA . LEU A 1 92 ? 5.290 1.894 -1.085 1.00 87.69 92 LEU A CA 1
ATOM 727 C C . LEU A 1 92 ? 6.432 0.924 -1.408 1.00 87.69 92 LEU A C 1
ATOM 729 O O . LEU A 1 92 ? 7.105 1.083 -2.424 1.00 87.69 92 LEU A O 1
ATOM 733 N N . ARG A 1 93 ? 6.646 -0.100 -0.572 1.00 92.81 93 ARG A N 1
ATOM 734 C CA . ARG A 1 93 ? 7.648 -1.138 -0.861 1.00 92.81 93 ARG A CA 1
ATOM 735 C C . ARG A 1 93 ? 7.327 -1.877 -2.154 1.00 92.81 93 ARG A C 1
ATOM 737 O O . ARG A 1 93 ? 8.231 -2.067 -2.954 1.00 92.81 93 ARG A O 1
ATOM 744 N N . HIS A 1 94 ? 6.064 -2.234 -2.369 1.00 90.31 94 HIS A N 1
ATOM 745 C CA . HIS A 1 94 ? 5.621 -2.899 -3.589 1.00 90.31 94 HIS A CA 1
ATOM 746 C C . HIS A 1 94 ? 5.871 -2.039 -4.840 1.00 90.31 94 HIS A C 1
ATOM 748 O O . HIS A 1 94 ? 6.472 -2.529 -5.794 1.00 90.31 94 HIS A O 1
ATOM 754 N N . VAL A 1 95 ? 5.548 -0.739 -4.797 1.00 89.19 95 VAL A N 1
ATOM 755 C CA . VAL A 1 95 ? 5.870 0.216 -5.877 1.00 89.19 95 VAL A CA 1
ATOM 756 C C . VAL A 1 95 ? 7.366 0.210 -6.208 1.00 89.19 95 VAL A C 1
ATOM 758 O O . VAL A 1 95 ? 7.743 0.105 -7.376 1.00 89.19 95 VAL A O 1
ATOM 761 N N . PHE A 1 96 ? 8.238 0.272 -5.197 1.00 91.56 96 PHE A N 1
ATOM 762 C CA . PHE A 1 96 ? 9.686 0.224 -5.425 1.00 91.56 96 PHE A CA 1
ATOM 763 C C . PHE A 1 96 ? 10.177 -1.140 -5.927 1.00 91.56 96 PHE A C 1
ATOM 765 O O . PHE A 1 96 ? 11.095 -1.180 -6.746 1.00 91.56 96 PHE A O 1
ATOM 772 N N . SER A 1 97 ? 9.573 -2.243 -5.481 1.00 95.00 97 SER A N 1
ATOM 773 C CA . SER A 1 97 ? 9.885 -3.584 -5.983 1.00 95.00 97 SER A CA 1
ATOM 774 C C . SER A 1 97 ? 9.560 -3.721 -7.469 1.00 95.00 97 SER A C 1
ATOM 776 O O . SER A 1 97 ? 10.398 -4.216 -8.215 1.00 95.00 97 SER A O 1
ATOM 778 N N . MET A 1 98 ? 8.405 -3.221 -7.919 1.00 93.31 98 MET A N 1
ATOM 779 C CA . MET A 1 98 ? 8.050 -3.214 -9.343 1.00 93.31 98 MET A CA 1
ATOM 780 C C . MET A 1 98 ? 9.005 -2.331 -10.147 1.00 93.31 98 MET A C 1
ATOM 782 O O . MET A 1 98 ? 9.545 -2.767 -11.160 1.00 93.31 98 MET A O 1
ATOM 786 N N . ARG A 1 99 ? 9.318 -1.127 -9.645 1.00 94.25 99 ARG A N 1
ATOM 787 C CA . ARG A 1 99 ? 10.293 -0.222 -10.273 1.00 94.25 99 ARG A CA 1
ATOM 788 C C . ARG A 1 99 ? 11.656 -0.883 -10.500 1.00 94.25 99 ARG A C 1
ATOM 790 O O . ARG A 1 99 ? 12.308 -0.598 -11.500 1.00 94.25 99 ARG A O 1
ATOM 797 N N . ALA A 1 100 ? 12.105 -1.738 -9.580 1.00 96.56 100 ALA A N 1
ATOM 798 C CA . ALA A 1 100 ? 13.407 -2.402 -9.660 1.00 96.56 100 ALA A CA 1
ATOM 799 C C . ALA A 1 100 ? 13.512 -3.437 -10.799 1.00 96.56 100 ALA A C 1
ATOM 801 O O . ALA A 1 100 ? 14.625 -3.779 -11.194 1.00 96.56 100 ALA A O 1
ATOM 802 N N . VAL A 1 101 ? 12.382 -3.910 -11.333 1.00 96.25 101 VAL A N 1
ATOM 803 C CA . VAL A 1 101 ? 12.316 -4.835 -12.483 1.00 96.25 101 VAL A CA 1
ATOM 804 C C . VAL A 1 101 ? 12.461 -4.091 -13.820 1.00 96.25 101 VAL A C 1
ATOM 806 O O . VAL A 1 101 ? 12.822 -4.672 -14.847 1.00 96.25 101 VAL A O 1
ATOM 809 N N . LEU A 1 102 ? 12.178 -2.788 -13.829 1.00 95.56 102 LEU A N 1
ATOM 810 C CA . LEU A 1 102 ? 12.088 -1.988 -15.043 1.00 95.56 102 LEU A CA 1
ATOM 811 C C . LEU A 1 102 ? 13.466 -1.572 -15.573 1.00 95.56 102 LEU A C 1
ATOM 813 O O . LEU A 1 102 ? 14.378 -1.216 -14.824 1.00 95.56 102 LEU A O 1
ATOM 817 N N . ARG A 1 103 ? 13.590 -1.530 -16.903 1.00 96.69 103 ARG A N 1
ATOM 818 C CA . ARG A 1 103 ? 14.726 -0.907 -17.591 1.00 96.69 103 ARG A CA 1
ATOM 819 C C . ARG A 1 103 ? 14.695 0.616 -17.395 1.00 96.69 103 ARG A C 1
ATOM 821 O O . ARG A 1 103 ? 13.636 1.178 -17.108 1.00 96.69 103 ARG A O 1
ATOM 828 N N . PRO A 1 104 ? 15.824 1.329 -17.571 1.00 96.00 104 PRO A N 1
ATOM 829 C CA . PRO A 1 104 ? 15.897 2.763 -17.274 1.00 96.00 104 PRO A CA 1
ATOM 830 C C . PRO A 1 104 ? 14.861 3.635 -18.001 1.00 96.00 104 PRO A C 1
ATOM 832 O O . PRO A 1 104 ? 14.385 4.627 -17.452 1.00 96.00 104 PRO A O 1
ATOM 835 N N . ASP A 1 105 ? 14.500 3.294 -19.235 1.00 92.81 105 ASP A N 1
ATOM 836 C CA . ASP A 1 105 ? 13.486 3.999 -20.017 1.00 92.81 105 ASP A CA 1
ATOM 837 C C . ASP A 1 105 ? 12.065 3.782 -19.476 1.00 92.81 105 ASP A C 1
ATOM 839 O O . ASP A 1 105 ? 11.329 4.760 -19.324 1.00 92.81 105 ASP A O 1
ATOM 843 N N . GLN A 1 106 ? 11.724 2.545 -19.110 1.00 94.94 106 GLN A N 1
ATOM 844 C CA . GLN A 1 106 ? 10.458 2.182 -18.471 1.00 94.94 106 GLN A CA 1
ATOM 845 C C . GLN A 1 106 ? 10.335 2.818 -17.077 1.00 94.94 106 GLN A C 1
ATOM 847 O O . GLN A 1 106 ? 9.310 3.417 -16.755 1.00 94.94 106 GLN A O 1
ATOM 852 N N . ALA A 1 107 ? 11.406 2.770 -16.276 1.00 94.38 107 ALA A N 1
ATOM 853 C CA . ALA A 1 107 ? 11.431 3.317 -14.921 1.00 94.38 107 ALA A CA 1
ATOM 854 C C . ALA A 1 107 ? 11.124 4.822 -14.892 1.00 94.38 107 ALA A C 1
ATOM 856 O O . ALA A 1 107 ? 10.402 5.276 -14.015 1.00 94.38 107 ALA A O 1
ATOM 857 N N . ARG A 1 108 ? 11.598 5.601 -15.877 1.00 92.94 108 ARG A N 1
ATOM 858 C CA . ARG A 1 108 ? 11.272 7.038 -15.968 1.00 92.94 108 ARG A CA 1
ATOM 859 C C . ARG A 1 108 ? 9.780 7.297 -16.182 1.00 92.94 108 ARG A C 1
ATOM 861 O O . ARG A 1 108 ? 9.241 8.238 -15.604 1.00 92.94 108 ARG A O 1
ATOM 868 N N . ARG A 1 109 ? 9.121 6.488 -17.018 1.00 90.31 109 ARG A N 1
ATOM 869 C CA . ARG A 1 109 ? 7.671 6.599 -17.254 1.00 90.31 109 ARG A CA 1
ATOM 870 C C . ARG A 1 109 ? 6.897 6.213 -15.999 1.00 90.31 109 ARG A C 1
ATOM 872 O O . ARG A 1 109 ? 6.025 6.961 -15.567 1.00 90.31 109 ARG A O 1
ATOM 879 N N . PHE A 1 110 ? 7.296 5.106 -15.380 1.00 91.19 110 PHE A N 1
ATOM 880 C CA . PHE A 1 110 ? 6.740 4.649 -14.115 1.00 91.19 110 PHE A CA 1
ATOM 881 C C . PHE A 1 110 ? 6.870 5.709 -13.010 1.00 91.19 110 PHE A C 1
ATOM 883 O O . PHE A 1 110 ? 5.880 6.054 -12.375 1.00 91.19 110 PHE A O 1
ATOM 890 N N . ASP A 1 111 ? 8.052 6.305 -12.835 1.00 91.69 111 ASP A N 1
ATOM 891 C CA . ASP A 1 111 ? 8.301 7.350 -11.833 1.00 91.69 111 ASP A CA 1
ATOM 892 C C . ASP A 1 111 ? 7.394 8.573 -12.031 1.00 91.69 111 ASP A C 1
ATOM 894 O O . ASP A 1 111 ? 6.862 9.119 -11.063 1.00 91.69 111 ASP A O 1
ATOM 898 N N . SER A 1 112 ? 7.167 8.981 -13.284 1.00 89.25 112 SER A N 1
ATOM 899 C CA . SER A 1 112 ? 6.234 10.063 -13.610 1.00 89.25 112 SER A CA 1
ATOM 900 C C . SER A 1 112 ? 4.792 9.709 -13.242 1.00 89.25 112 SER A C 1
ATOM 902 O O . SER A 1 112 ? 4.071 10.554 -12.708 1.00 89.25 112 SER A O 1
ATOM 904 N N . ALA A 1 113 ? 4.365 8.473 -13.503 1.00 86.31 113 ALA A N 1
ATOM 905 C CA . ALA A 1 113 ? 3.033 8.001 -13.140 1.00 86.31 113 ALA A CA 1
ATOM 906 C C . ALA A 1 113 ? 2.843 7.926 -11.620 1.00 86.31 113 ALA A C 1
ATOM 908 O O . ALA A 1 113 ? 1.814 8.373 -11.113 1.00 86.31 113 ALA A O 1
ATOM 909 N N . VAL A 1 114 ? 3.852 7.445 -10.885 1.00 86.31 114 VAL A N 1
ATOM 910 C CA . VAL A 1 114 ? 3.857 7.443 -9.414 1.00 86.31 114 VAL A CA 1
ATOM 911 C C . VAL A 1 114 ? 3.757 8.867 -8.876 1.00 86.31 114 VAL A C 1
ATOM 913 O O . VAL A 1 114 ? 2.923 9.138 -8.016 1.00 86.31 114 VAL A O 1
ATOM 916 N N . ALA A 1 115 ? 4.569 9.795 -9.388 1.00 86.50 115 ALA A N 1
ATOM 917 C CA . ALA A 1 115 ? 4.529 11.189 -8.958 1.00 86.50 115 ALA A CA 1
ATOM 918 C C . ALA A 1 115 ? 3.144 11.812 -9.194 1.00 86.50 115 ALA A C 1
ATOM 920 O O . ALA A 1 115 ? 2.599 12.448 -8.291 1.00 86.50 115 ALA A O 1
ATOM 921 N N . HIS A 1 116 ? 2.544 11.580 -10.365 1.00 83.44 116 HIS A N 1
ATOM 922 C CA . HIS A 1 116 ? 1.194 12.048 -10.679 1.00 83.44 116 HIS A CA 1
ATOM 923 C C . HIS A 1 116 ? 0.148 11.442 -9.734 1.00 83.44 116 HIS A C 1
ATOM 925 O O . HIS A 1 116 ? -0.688 12.164 -9.195 1.00 83.44 116 HIS A O 1
ATOM 931 N N . ALA A 1 117 ? 0.212 10.133 -9.484 1.00 78.88 117 ALA A N 1
ATOM 932 C CA . ALA A 1 117 ? -0.700 9.447 -8.573 1.00 78.88 117 ALA A CA 1
ATOM 933 C C . ALA A 1 117 ? -0.583 9.957 -7.124 1.00 78.88 117 ALA A C 1
ATOM 935 O O . ALA A 1 117 ? -1.577 10.043 -6.422 1.00 78.88 117 ALA A O 1
ATOM 936 N N . LEU A 1 118 ? 0.608 10.343 -6.663 1.00 77.62 118 LEU A N 1
ATOM 937 C CA . LEU A 1 118 ? 0.798 10.851 -5.298 1.00 77.62 118 LEU A CA 1
ATOM 938 C C . LEU A 1 118 ? 0.416 12.327 -5.117 1.00 77.62 118 LEU A C 1
ATOM 940 O O . LEU A 1 118 ? 0.288 12.786 -3.982 1.00 77.62 118 LEU A O 1
ATOM 944 N N . THR A 1 119 ? 0.280 13.080 -6.208 1.00 78.00 119 THR A N 1
ATOM 945 C CA . THR A 1 119 ? 0.053 14.537 -6.181 1.00 78.00 119 THR A CA 1
ATOM 946 C C . THR A 1 119 ? -1.320 14.958 -6.691 1.00 78.00 119 THR A C 1
ATOM 948 O O . THR A 1 119 ? -1.737 16.088 -6.441 1.00 78.00 119 THR A O 1
ATOM 951 N N . THR A 1 120 ? -2.041 14.059 -7.360 1.00 68.94 120 THR A N 1
ATOM 952 C CA . THR A 1 120 ? -3.405 14.310 -7.832 1.00 68.94 120 THR A CA 1
ATOM 953 C C . THR A 1 120 ? -4.395 13.936 -6.730 1.00 68.94 120 THR A C 1
ATOM 955 O O . THR A 1 120 ? -4.271 12.860 -6.146 1.00 68.94 120 THR A O 1
ATOM 958 N N . PRO A 1 121 ? -5.367 14.799 -6.393 1.00 58.66 121 PRO A N 1
ATOM 959 C CA . PRO A 1 121 ? -6.416 14.423 -5.457 1.00 58.66 121 PRO A CA 1
ATOM 960 C C . PRO A 1 121 ? -7.235 13.244 -6.018 1.00 58.66 121 PRO A C 1
ATOM 962 O O . PRO A 1 121 ? -7.434 13.180 -7.232 1.00 58.66 121 PRO A O 1
ATOM 965 N N . PRO A 1 122 ? -7.717 12.315 -5.169 1.00 56.00 122 PRO A N 1
ATOM 966 C CA . PRO A 1 122 ? -8.637 11.274 -5.617 1.00 56.00 122 PRO A CA 1
ATOM 967 C C . PRO A 1 122 ? -9.858 11.933 -6.269 1.00 56.00 122 PRO A C 1
ATOM 969 O O . PRO A 1 122 ? -10.435 12.845 -5.679 1.00 56.00 122 PRO A O 1
ATOM 972 N N . GLU A 1 123 ? -10.213 11.495 -7.479 1.00 53.91 123 GLU A N 1
ATOM 973 C CA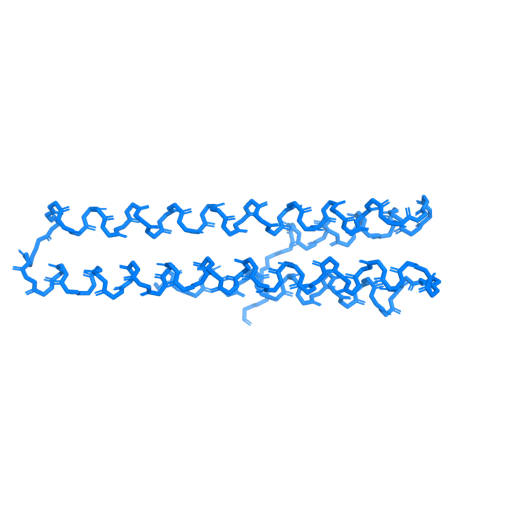 . GLU A 1 123 ? -11.434 11.938 -8.163 1.00 53.91 123 GLU A CA 1
ATOM 974 C C . GLU A 1 123 ? -12.648 11.652 -7.253 1.00 53.91 123 GLU A C 1
ATOM 976 O O . GLU A 1 123 ? -12.744 10.559 -6.683 1.00 53.91 123 GLU A O 1
ATOM 981 N N . GLU A 1 124 ? -13.494 12.670 -7.044 1.00 38.25 124 GLU A N 1
ATOM 982 C CA . GLU A 1 124 ? -14.677 12.634 -6.160 1.00 38.25 124 GLU A CA 1
ATOM 983 C C . GLU A 1 124 ? -15.826 11.784 -6.718 1.00 38.25 124 GLU A C 1
ATOM 985 O O . GLU A 1 124 ? -16.110 11.880 -7.934 1.00 38.25 124 GLU A O 1
#

Radius of gyration: 17.87 Å; chains: 1; bounding box: 37×28×51 Å

Foldseek 3Di:
DVVVVLCLVVVLLVQLVCCLPPVDPDDPVLVVQLVVLVVVLVVVLVVLVVQLVVLVVQLVVCCVPVVDCDPSNVVSVVSNVVSSVVNVVSVVVSLVSSLVSDDPVSNVSSVVSNVCSVPDGRDD

pLDDT: mean 84.97, std 16.09, range [37.03, 97.31]

Secondary structure (DSSP, 8-state):
-HHHHHHHHHHHHHHHHHIIIIIS---HHHHHHHHHHHHHHHHHHHHHHHHHHHHHHHHHHHHHHHSSS-HHHHHHHHHHHHHHHHHHHHHHHHHHHHHHHS-HHHHHHHHHHHHHHHHSPPP-